Protein AF-A0A938IQQ4-F1 (afdb_monomer)

Structure (mmCIF, N/CA/C/O backbone):
data_AF-A0A938IQQ4-F1
#
_entry.id   AF-A0A938IQQ4-F1
#
loop_
_atom_site.group_PDB
_atom_site.id
_atom_site.type_symbol
_atom_site.label_atom_id
_atom_site.label_alt_id
_atom_site.label_comp_id
_atom_site.label_asym_id
_atom_site.label_entity_id
_atom_site.label_seq_id
_atom_site.pdbx_PDB_ins_code
_atom_site.Cartn_x
_atom_site.Cartn_y
_atom_site.Cartn_z
_atom_site.occupancy
_atom_site.B_iso_or_equiv
_atom_site.auth_seq_id
_atom_site.auth_comp_id
_atom_site.auth_asym_id
_atom_site.auth_atom_id
_atom_site.pdbx_PDB_model_num
ATOM 1 N N . MET A 1 1 ? -5.238 -12.047 -1.015 1.00 57.62 1 MET A N 1
ATOM 2 C CA . MET A 1 1 ? -4.774 -12.341 0.359 1.00 57.62 1 MET A CA 1
ATOM 3 C C . MET A 1 1 ? -5.179 -11.254 1.360 1.00 57.62 1 MET A C 1
ATOM 5 O O . MET A 1 1 ? -5.818 -11.602 2.337 1.00 57.62 1 MET A O 1
ATOM 9 N N . LEU A 1 2 ? -4.931 -9.957 1.117 1.00 56.28 2 LEU A N 1
ATOM 10 C CA . LEU A 1 2 ? -5.298 -8.885 2.069 1.00 56.28 2 LEU A CA 1
ATOM 11 C C . LEU A 1 2 ? -6.800 -8.544 2.148 1.00 56.28 2 LEU A C 1
ATOM 13 O O . LEU A 1 2 ? -7.326 -8.308 3.229 1.00 56.28 2 LEU A O 1
ATOM 17 N N . SER A 1 3 ? -7.511 -8.540 1.017 1.00 58.16 3 SER A N 1
ATOM 18 C CA . SER A 1 3 ? -8.972 -8.353 1.017 1.00 58.16 3 SER A CA 1
ATOM 19 C C . SER A 1 3 ? -9.684 -9.441 1.825 1.00 58.16 3 SER A C 1
ATOM 21 O O . SER A 1 3 ? -10.644 -9.154 2.528 1.00 58.16 3 SER A O 1
ATOM 23 N N . ALA A 1 4 ? -9.163 -10.672 1.776 1.00 60.34 4 ALA A N 1
ATOM 24 C CA . ALA A 1 4 ? -9.629 -11.779 2.600 1.00 60.34 4 ALA A CA 1
ATOM 25 C C . ALA A 1 4 ? -9.285 -11.571 4.083 1.00 60.34 4 ALA A C 1
ATOM 27 O O . ALA A 1 4 ? -10.151 -11.782 4.915 1.00 60.34 4 ALA A O 1
ATOM 28 N N . TYR A 1 5 ? -8.081 -11.091 4.419 1.00 64.31 5 TYR A N 1
ATOM 29 C CA . TYR A 1 5 ? -7.702 -10.767 5.802 1.00 64.31 5 TYR A CA 1
ATOM 30 C C . TYR A 1 5 ? -8.653 -9.742 6.441 1.00 64.31 5 TYR A C 1
ATOM 32 O O . TYR A 1 5 ? -9.205 -9.989 7.512 1.00 64.31 5 TYR A O 1
ATOM 40 N N . TYR A 1 6 ? -8.938 -8.637 5.747 1.00 62.84 6 TYR A N 1
ATOM 41 C CA . TYR A 1 6 ? -9.897 -7.648 6.241 1.00 62.84 6 TYR A CA 1
ATOM 42 C C . TYR A 1 6 ? -11.344 -8.164 6.251 1.00 62.84 6 TYR A C 1
ATOM 44 O O . TYR A 1 6 ? -12.087 -7.864 7.181 1.00 62.84 6 TYR A O 1
ATOM 52 N N . ALA A 1 7 ? -11.751 -8.993 5.285 1.00 61.72 7 ALA A N 1
ATOM 53 C CA . ALA A 1 7 ? -13.059 -9.654 5.328 1.00 61.72 7 ALA A CA 1
ATOM 54 C C . ALA A 1 7 ? -13.184 -10.629 6.520 1.00 61.72 7 ALA A C 1
ATOM 56 O O . ALA A 1 7 ? -14.249 -10.745 7.132 1.00 61.72 7 ALA A O 1
ATOM 57 N N . THR A 1 8 ? -12.092 -11.293 6.904 1.00 63.75 8 THR A N 1
ATOM 58 C CA . THR A 1 8 ? -12.030 -12.135 8.105 1.00 63.75 8 THR A CA 1
ATOM 59 C C . THR A 1 8 ? -12.182 -11.287 9.367 1.00 63.75 8 THR A C 1
ATOM 61 O O . THR A 1 8 ? -13.014 -11.608 10.210 1.00 63.75 8 THR A O 1
ATOM 64 N N . ILE A 1 9 ? -11.482 -10.154 9.475 1.00 63.69 9 ILE A N 1
ATOM 65 C CA . ILE A 1 9 ? -11.651 -9.232 10.614 1.00 63.69 9 ILE A CA 1
ATOM 66 C C . ILE A 1 9 ? -13.091 -8.703 10.681 1.00 63.69 9 ILE A C 1
ATOM 68 O O . ILE A 1 9 ? -13.699 -8.692 11.751 1.00 63.69 9 ILE A O 1
ATOM 72 N N . ALA A 1 10 ? -13.670 -8.333 9.537 1.00 60.53 10 ALA A N 1
ATOM 73 C CA . ALA A 1 10 ? -15.046 -7.857 9.444 1.00 60.53 10 ALA A CA 1
ATOM 74 C C . ALA A 1 10 ? -16.081 -8.903 9.898 1.00 60.53 10 ALA A C 1
ATOM 76 O O . ALA A 1 10 ? -17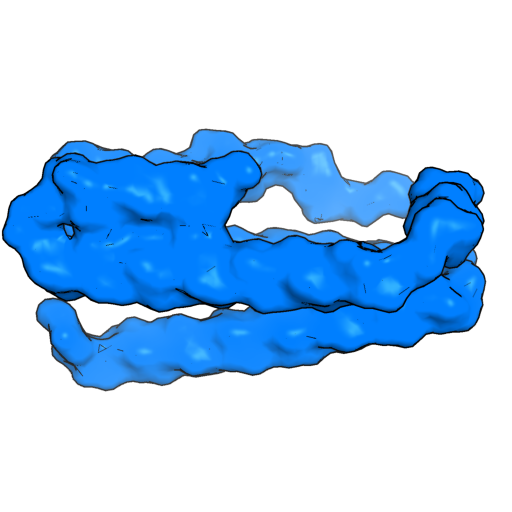.110 -8.538 10.465 1.00 60.53 10 ALA A O 1
ATOM 77 N N . SER A 1 11 ? -15.817 -10.192 9.668 1.00 58.53 11 SER A N 1
ATOM 78 C CA . SER A 1 11 ? -16.724 -11.287 10.042 1.00 58.53 11 SER A CA 1
ATOM 79 C C . SER A 1 11 ? -16.572 -11.763 11.490 1.00 58.53 11 SER A C 1
ATOM 81 O O . SER A 1 11 ? -17.523 -12.321 12.028 1.00 58.53 11 SER A O 1
ATOM 83 N N . HIS A 1 12 ? -15.424 -11.520 12.133 1.00 58.19 12 HIS A N 1
ATOM 84 C CA . HIS A 1 12 ? -15.134 -11.996 13.496 1.00 58.19 12 HIS A CA 1
ATOM 85 C C . HIS A 1 12 ? -15.257 -10.909 14.576 1.00 58.19 12 HIS A C 1
ATOM 87 O O . HIS A 1 12 ? -15.182 -11.214 15.764 1.00 58.19 12 HIS A O 1
ATOM 93 N N . THR A 1 13 ? -15.465 -9.643 14.199 1.00 59.28 13 THR A N 1
ATOM 94 C CA . THR A 1 13 ? -15.621 -8.541 15.158 1.00 59.28 13 THR A CA 1
ATOM 95 C C . THR A 1 13 ? -17.091 -8.185 15.397 1.00 59.28 13 THR A C 1
ATOM 97 O O . THR A 1 13 ? -17.850 -7.913 14.468 1.00 59.28 13 THR A O 1
ATOM 100 N N . ALA A 1 14 ? -17.501 -8.133 16.667 1.00 54.44 14 ALA A N 1
ATOM 101 C CA . ALA A 1 14 ? -18.827 -7.645 17.060 1.00 54.44 14 ALA A CA 1
ATOM 102 C C . ALA A 1 14 ? -18.921 -6.105 17.050 1.00 54.44 14 ALA A C 1
ATOM 104 O O . ALA A 1 14 ? -20.013 -5.546 17.153 1.00 54.44 14 ALA A O 1
ATOM 105 N N . ARG A 1 15 ? -17.782 -5.403 16.940 1.00 63.31 15 ARG A N 1
ATOM 106 C CA . ARG A 1 15 ? -17.714 -3.937 16.960 1.00 63.31 15 ARG A CA 1
ATOM 107 C C . ARG A 1 15 ? -17.903 -3.370 15.557 1.00 63.31 15 ARG A C 1
ATOM 109 O O . ARG A 1 15 ? -17.043 -3.512 14.689 1.00 63.31 15 ARG A O 1
ATOM 116 N N . GLU A 1 16 ? -19.017 -2.674 15.362 1.00 59.84 16 GLU A N 1
ATOM 117 C CA . GLU A 1 16 ? -19.456 -2.154 14.065 1.00 59.84 16 GLU A CA 1
ATOM 118 C C . GLU A 1 16 ? -18.423 -1.242 13.377 1.00 59.84 16 GLU A C 1
ATOM 120 O O . GLU A 1 16 ? -18.216 -1.372 12.171 1.00 59.84 16 GLU A O 1
ATOM 125 N N . GLY A 1 17 ? -17.692 -0.416 14.136 1.00 59.19 17 GLY A N 1
ATOM 126 C CA . GLY A 1 17 ? -16.628 0.446 13.601 1.00 59.19 17 GLY A CA 1
ATOM 127 C C . GLY A 1 17 ? -15.444 -0.324 13.000 1.00 59.19 17 GLY A C 1
ATOM 128 O O . GLY A 1 17 ? -14.965 0.016 11.920 1.00 59.19 17 GLY A O 1
ATOM 129 N N . VAL A 1 18 ? -15.023 -1.424 13.635 1.00 64.12 18 VAL A N 1
ATOM 130 C CA . VAL A 1 18 ? -13.935 -2.284 13.128 1.00 64.12 18 VAL A CA 1
ATOM 131 C C . VAL A 1 18 ? -14.378 -3.022 11.866 1.00 64.12 18 VAL A C 1
ATOM 133 O O . VAL A 1 18 ? -13.607 -3.153 10.912 1.00 64.12 18 VAL A O 1
ATOM 136 N N . ARG A 1 19 ? -15.640 -3.465 11.829 1.00 64.81 19 ARG A N 1
ATOM 137 C CA . ARG A 1 19 ? -16.231 -4.128 10.662 1.00 64.81 19 ARG A CA 1
ATOM 138 C C . ARG A 1 19 ? -16.307 -3.192 9.459 1.00 64.81 19 ARG A C 1
ATOM 140 O O . ARG A 1 19 ? -15.872 -3.567 8.374 1.00 64.81 19 ARG A O 1
ATOM 147 N N . LEU A 1 20 ? -16.826 -1.982 9.657 1.00 61.62 20 LEU A N 1
ATOM 148 C CA . LEU A 1 20 ? -16.994 -0.988 8.596 1.00 61.62 20 LEU A CA 1
ATOM 149 C C . LEU A 1 20 ? -15.646 -0.580 7.987 1.00 61.62 20 LEU A C 1
ATOM 151 O O . LEU A 1 20 ? -15.504 -0.500 6.766 1.00 61.62 20 LEU A O 1
ATOM 155 N N . LEU A 1 21 ? -14.641 -0.384 8.840 1.00 64.94 21 LEU A N 1
ATOM 156 C CA . LEU A 1 21 ? -13.303 -0.008 8.410 1.00 64.94 21 LEU A CA 1
ATOM 157 C C . LEU A 1 21 ? -12.578 -1.151 7.687 1.00 64.94 21 LEU A C 1
ATOM 159 O O . LEU A 1 21 ? -11.929 -0.931 6.664 1.00 64.94 21 LEU A O 1
ATOM 163 N N . SER A 1 22 ? -12.737 -2.382 8.165 1.00 65.12 22 SER A N 1
ATOM 164 C CA . SER A 1 22 ? -12.179 -3.554 7.488 1.00 65.12 22 SER A CA 1
ATOM 165 C C . SER A 1 22 ? -12.841 -3.775 6.121 1.00 65.12 22 SER A C 1
ATOM 167 O O . SER A 1 22 ? -12.160 -4.051 5.138 1.00 65.12 22 SER A O 1
ATOM 169 N N . ASP A 1 23 ? -14.150 -3.557 5.998 1.00 66.62 23 ASP A N 1
ATOM 170 C CA . ASP A 1 23 ? -14.854 -3.621 4.710 1.00 66.62 23 ASP A CA 1
ATOM 171 C C . ASP A 1 23 ? -14.398 -2.503 3.743 1.00 66.62 23 ASP A C 1
ATOM 173 O O . ASP A 1 23 ? -14.195 -2.728 2.545 1.00 66.62 23 ASP A O 1
ATOM 177 N N . TYR A 1 24 ? -14.147 -1.294 4.259 1.00 66.75 24 TYR A N 1
ATOM 178 C CA . TYR A 1 24 ? -13.528 -0.208 3.491 1.00 66.75 24 TYR A CA 1
ATOM 179 C C . TYR A 1 24 ? -12.137 -0.603 2.957 1.00 66.75 24 TYR A C 1
ATOM 181 O O . TYR A 1 24 ? -11.870 -0.447 1.760 1.00 66.75 24 TYR A O 1
ATOM 189 N N . MET A 1 25 ? -11.291 -1.198 3.801 1.00 67.69 25 MET A N 1
ATOM 190 C CA . MET A 1 25 ? -9.968 -1.706 3.421 1.00 67.69 25 MET A CA 1
ATOM 191 C C . MET A 1 25 ? -10.029 -2.862 2.420 1.00 67.69 25 MET A C 1
ATOM 193 O O . MET A 1 25 ? -9.254 -2.897 1.459 1.00 67.69 25 MET A O 1
ATOM 197 N N . ALA A 1 26 ? -10.984 -3.778 2.573 1.00 69.81 26 ALA A N 1
ATOM 198 C CA . ALA A 1 26 ? -11.195 -4.868 1.630 1.00 69.81 26 ALA A CA 1
ATOM 199 C C . ALA A 1 26 ? -11.538 -4.333 0.233 1.00 69.81 26 ALA A C 1
ATOM 201 O O . ALA A 1 26 ? -10.898 -4.723 -0.747 1.00 69.81 26 ALA A O 1
ATOM 202 N N . ARG A 1 27 ? -12.481 -3.385 0.141 1.00 67.38 27 ARG A N 1
ATOM 203 C CA . ARG A 1 27 ? -12.855 -2.722 -1.121 1.00 67.38 27 ARG A CA 1
ATOM 204 C C . ARG A 1 27 ? -11.701 -1.945 -1.743 1.00 67.38 27 ARG A C 1
ATOM 206 O O . ARG A 1 27 ? -11.550 -1.951 -2.961 1.00 67.38 27 ARG A O 1
ATOM 213 N N . HIS A 1 28 ? -10.880 -1.295 -0.927 1.00 67.06 28 HIS A N 1
ATOM 214 C CA . HIS A 1 28 ? -9.691 -0.600 -1.403 1.00 67.06 28 HIS A CA 1
ATOM 215 C C . HIS A 1 28 ? -8.693 -1.571 -2.065 1.00 67.06 28 HIS A C 1
ATOM 217 O O . HIS A 1 28 ? -8.251 -1.342 -3.190 1.00 67.06 28 HIS A O 1
ATOM 223 N N . ARG A 1 29 ? -8.450 -2.738 -1.458 1.00 68.75 29 ARG A N 1
ATOM 224 C CA . ARG A 1 29 ? -7.565 -3.768 -2.031 1.00 68.75 29 ARG A CA 1
ATOM 225 C C . ARG A 1 29 ? -8.116 -4.421 -3.299 1.00 68.75 29 ARG A C 1
ATOM 227 O O . ARG A 1 29 ? -7.331 -4.883 -4.124 1.00 68.75 29 ARG A O 1
ATOM 234 N N . VAL A 1 30 ? -9.438 -4.440 -3.485 1.00 71.56 30 VAL A N 1
ATOM 235 C CA . VAL A 1 30 ? -10.040 -4.819 -4.774 1.00 71.56 30 VAL A CA 1
ATOM 236 C C . VAL A 1 30 ? -9.652 -3.821 -5.861 1.00 71.56 30 VAL A C 1
ATOM 238 O O . VAL A 1 30 ? -9.206 -4.253 -6.912 1.00 71.56 30 VAL A O 1
ATOM 241 N N . ARG A 1 31 ? -9.701 -2.509 -5.593 1.00 68.62 31 ARG A N 1
ATOM 242 C CA . ARG A 1 31 ? -9.304 -1.491 -6.584 1.00 68.62 31 ARG A CA 1
ATOM 243 C C . ARG A 1 31 ? -7.842 -1.616 -7.013 1.00 68.62 31 ARG A C 1
ATOM 245 O O . ARG A 1 31 ? -7.546 -1.420 -8.186 1.00 68.62 31 ARG A O 1
ATOM 252 N N . LEU A 1 32 ? -6.947 -1.963 -6.085 1.00 69.75 32 LEU A N 1
ATOM 253 C CA . LEU A 1 32 ? -5.542 -2.233 -6.403 1.00 69.75 32 LEU A CA 1
ATOM 254 C C . LEU A 1 32 ? -5.400 -3.440 -7.341 1.00 69.75 32 LEU A C 1
ATOM 256 O O . LEU A 1 32 ? -4.674 -3.374 -8.327 1.00 69.75 32 LEU A O 1
ATOM 260 N N . ARG A 1 33 ? -6.121 -4.530 -7.057 1.00 70.75 33 ARG A N 1
ATOM 261 C CA . ARG A 1 33 ? -6.155 -5.704 -7.936 1.00 70.75 33 ARG A CA 1
ATOM 262 C C . ARG A 1 33 ? -6.728 -5.353 -9.305 1.00 70.75 33 ARG A C 1
ATOM 264 O O . ARG A 1 33 ? -6.106 -5.683 -10.298 1.00 70.75 33 ARG A O 1
ATOM 271 N N . ASP A 1 34 ? -7.828 -4.612 -9.358 1.00 74.31 34 ASP A N 1
ATOM 272 C CA . ASP A 1 34 ? -8.436 -4.189 -10.620 1.00 74.31 34 ASP A CA 1
ATOM 273 C C . ASP A 1 34 ? -7.490 -3.290 -11.438 1.00 74.31 34 ASP A C 1
ATOM 275 O O . ASP A 1 34 ? -7.534 -3.299 -12.663 1.00 74.31 34 ASP A O 1
ATOM 279 N N . ALA A 1 35 ? -6.632 -2.498 -10.784 1.00 69.81 35 ALA A N 1
ATOM 280 C CA . ALA A 1 35 ? -5.610 -1.700 -11.460 1.00 69.81 35 ALA A CA 1
ATOM 281 C C . ALA A 1 35 ? -4.502 -2.573 -12.072 1.00 69.81 35 ALA A C 1
ATOM 283 O O . ALA A 1 35 ? -4.025 -2.261 -13.159 1.00 69.81 35 ALA A O 1
ATOM 284 N N . LEU A 1 36 ? -4.131 -3.668 -11.404 1.00 70.94 36 LEU A N 1
ATOM 285 C CA . LEU A 1 36 ? -3.173 -4.649 -11.920 1.00 70.94 36 LEU A CA 1
ATOM 286 C C . LEU A 1 36 ? -3.791 -5.539 -13.010 1.00 70.94 36 LEU A C 1
ATOM 288 O O . LEU A 1 36 ? -3.133 -5.811 -14.004 1.00 70.94 36 LEU A O 1
ATOM 292 N N . ASP A 1 37 ? -5.062 -5.921 -12.877 1.00 74.69 37 ASP A N 1
ATOM 293 C CA . ASP A 1 37 ? -5.800 -6.737 -13.855 1.00 74.69 37 ASP A CA 1
ATOM 294 C C . ASP A 1 37 ? -6.076 -5.982 -15.170 1.00 74.69 37 ASP A C 1
ATOM 296 O O . ASP A 1 37 ? -6.433 -6.585 -16.180 1.00 74.69 37 ASP A O 1
ATOM 300 N N . ARG A 1 38 ? -5.920 -4.651 -15.172 1.00 74.00 38 ARG A N 1
ATOM 301 C CA . ARG A 1 38 ? -5.974 -3.813 -16.383 1.00 74.00 38 ARG A CA 1
ATOM 302 C C . ARG A 1 38 ? -4.676 -3.826 -17.185 1.00 74.00 38 ARG A C 1
ATOM 304 O O . ARG A 1 38 ? -4.665 -3.266 -18.279 1.00 74.00 38 ARG A O 1
ATOM 311 N N . LEU A 1 39 ? -3.602 -4.408 -16.654 1.00 72.44 39 LEU A N 1
ATOM 312 C CA . LEU A 1 39 ? -2.374 -4.608 -17.413 1.00 72.44 39 LEU A CA 1
ATOM 313 C C . LEU A 1 39 ? -2.604 -5.709 -18.442 1.00 72.44 39 LEU A C 1
ATOM 315 O O . LEU A 1 39 ? -3.148 -6.768 -18.124 1.00 72.44 39 LEU A O 1
ATOM 319 N N . ASP A 1 40 ? -2.163 -5.469 -19.674 1.00 75.56 40 ASP A N 1
ATOM 320 C CA . ASP A 1 40 ? -2.114 -6.530 -20.670 1.00 75.56 40 ASP A CA 1
ATOM 321 C C . ASP A 1 40 ? -1.191 -7.655 -20.154 1.00 75.56 40 ASP A C 1
ATOM 323 O O . ASP A 1 40 ? -0.135 -7.361 -19.582 1.00 75.56 40 ASP A O 1
ATOM 327 N N . PRO A 1 41 ? -1.537 -8.944 -20.328 1.00 74.12 41 PRO A N 1
ATOM 328 C CA . PRO A 1 41 ? -0.688 -10.052 -19.892 1.00 74.12 41 PRO A CA 1
ATOM 329 C C . PRO A 1 41 ? 0.751 -9.979 -20.422 1.00 74.12 41 PRO A C 1
ATOM 331 O O . PRO A 1 41 ? 1.680 -10.405 -19.733 1.00 74.12 41 PRO A O 1
ATOM 334 N N . SER A 1 42 ? 0.951 -9.433 -21.6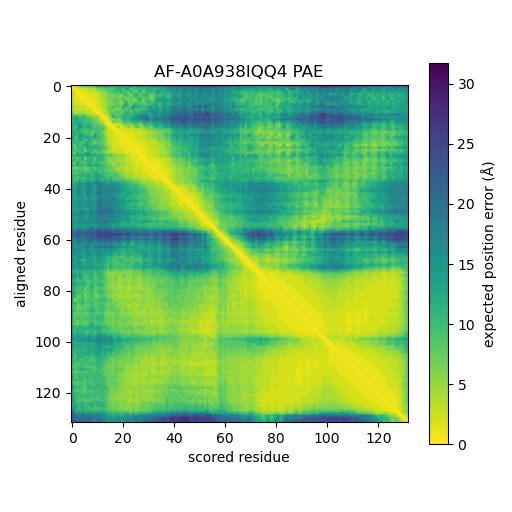25 1.00 70.19 42 SER A N 1
ATOM 335 C CA . SER A 1 42 ? 2.283 -9.243 -22.204 1.00 70.19 42 SER A CA 1
ATOM 336 C C . SER A 1 42 ? 3.078 -8.140 -21.501 1.00 70.19 42 SER A C 1
ATOM 338 O O . SER A 1 42 ? 4.277 -8.303 -21.267 1.00 70.19 42 SER A O 1
ATOM 340 N N . ASP A 1 43 ? 2.412 -7.068 -21.071 1.00 70.31 43 ASP A N 1
ATOM 341 C CA . ASP A 1 43 ? 3.023 -6.015 -20.263 1.00 70.31 43 ASP A CA 1
ATOM 342 C C . ASP A 1 43 ? 3.301 -6.503 -18.842 1.00 70.31 43 ASP A C 1
ATOM 344 O O . ASP A 1 43 ? 4.387 -6.269 -18.323 1.00 70.31 43 ASP A O 1
ATOM 348 N N . ALA A 1 44 ? 2.396 -7.272 -18.234 1.00 71.38 44 ALA A N 1
ATOM 349 C CA . ALA A 1 44 ? 2.624 -7.882 -16.924 1.00 71.38 44 ALA A CA 1
ATOM 350 C C . ALA A 1 44 ? 3.866 -8.795 -16.918 1.00 71.38 44 ALA A C 1
ATOM 352 O O . ALA A 1 44 ? 4.673 -8.735 -15.985 1.00 71.38 44 ALA A O 1
ATOM 353 N N . ALA A 1 45 ? 4.060 -9.593 -17.974 1.00 72.00 45 ALA A N 1
ATOM 354 C CA . ALA A 1 45 ? 5.250 -10.426 -18.137 1.00 72.00 45 ALA A CA 1
ATOM 355 C C . ALA A 1 45 ? 6.526 -9.574 -18.266 1.00 72.00 45 ALA A C 1
ATOM 357 O O . ALA A 1 45 ? 7.474 -9.769 -17.503 1.00 72.00 45 ALA A O 1
ATOM 358 N N . ARG A 1 46 ? 6.526 -8.561 -19.142 1.00 71.00 46 ARG A N 1
ATOM 359 C CA . ARG A 1 46 ? 7.663 -7.635 -19.318 1.00 71.00 46 ARG A CA 1
ATOM 360 C C . ARG A 1 46 ? 8.018 -6.878 -18.035 1.00 71.00 46 ARG A C 1
ATOM 362 O O . ARG A 1 46 ? 9.193 -6.709 -17.710 1.00 71.00 46 ARG A O 1
ATOM 369 N N . LEU A 1 47 ? 7.009 -6.440 -17.288 1.00 74.19 47 LEU A N 1
ATOM 370 C CA . LEU A 1 47 ? 7.178 -5.775 -15.997 1.00 74.19 47 LEU A CA 1
ATOM 371 C C . LEU A 1 47 ? 7.819 -6.707 -14.967 1.00 74.19 47 LEU A C 1
ATOM 373 O O . LEU A 1 47 ? 8.712 -6.286 -14.236 1.00 74.19 47 LEU A O 1
ATOM 377 N N . SER A 1 48 ? 7.411 -7.978 -14.940 1.00 72.25 48 SER A N 1
ATOM 378 C CA . SER A 1 48 ? 7.983 -8.979 -14.031 1.00 72.25 48 SER A CA 1
ATOM 379 C C . SER A 1 48 ? 9.443 -9.326 -14.342 1.00 72.25 48 SER A C 1
ATOM 381 O O . SER A 1 48 ? 10.196 -9.683 -13.438 1.00 72.25 48 SER A O 1
ATOM 383 N N . GLU A 1 49 ? 9.859 -9.164 -15.599 1.00 77.50 49 GLU A N 1
ATOM 384 C CA . GLU A 1 49 ? 11.232 -9.389 -16.059 1.00 77.50 49 GLU A CA 1
ATOM 385 C C . GLU A 1 49 ? 12.107 -8.130 -15.972 1.00 77.50 49 GLU A C 1
ATOM 387 O O . GLU A 1 49 ? 13.300 -8.190 -16.273 1.00 77.50 49 GLU A O 1
ATOM 392 N N . THR A 1 50 ? 11.547 -6.986 -15.557 1.00 71.50 50 THR A N 1
ATOM 393 C CA . THR A 1 50 ? 12.290 -5.722 -15.491 1.00 71.50 50 THR A CA 1
ATOM 394 C C . THR A 1 50 ? 13.374 -5.815 -14.410 1.00 71.50 50 THR A C 1
ATOM 396 O O . THR A 1 50 ? 13.055 -5.930 -13.222 1.00 71.50 50 THR A O 1
ATOM 399 N N . PRO A 1 51 ? 14.667 -5.759 -14.783 1.00 72.50 51 PRO A N 1
ATOM 400 C CA . PRO A 1 51 ? 15.748 -5.918 -13.828 1.00 72.50 51 PRO A CA 1
ATOM 401 C C . PRO A 1 51 ? 15.824 -4.689 -12.924 1.00 72.50 51 PRO A C 1
ATOM 403 O O . PRO A 1 51 ? 15.998 -3.562 -13.382 1.00 72.50 51 PRO A O 1
ATOM 406 N N . LEU A 1 52 ? 15.736 -4.915 -11.616 1.00 77.81 52 LEU A N 1
ATOM 407 C CA . LEU A 1 52 ? 16.009 -3.886 -10.622 1.00 77.81 52 LEU A CA 1
ATOM 408 C C . LEU A 1 52 ? 17.518 -3.820 -10.371 1.00 77.81 52 LEU A C 1
ATOM 410 O O . LEU A 1 52 ? 18.174 -4.836 -10.139 1.00 77.81 52 LEU A O 1
ATOM 414 N N . ARG A 1 53 ? 18.075 -2.606 -10.389 1.00 78.38 53 ARG A N 1
ATOM 415 C CA . ARG A 1 53 ? 19.493 -2.339 -10.106 1.00 78.38 53 ARG A CA 1
ATOM 416 C C . ARG A 1 53 ? 19.886 -2.757 -8.690 1.00 78.38 53 ARG A C 1
ATOM 418 O O . ARG A 1 53 ? 21.040 -3.106 -8.447 1.00 78.38 53 ARG A O 1
ATOM 425 N N . TYR A 1 54 ? 18.950 -2.688 -7.753 1.00 78.38 54 TYR A N 1
ATOM 4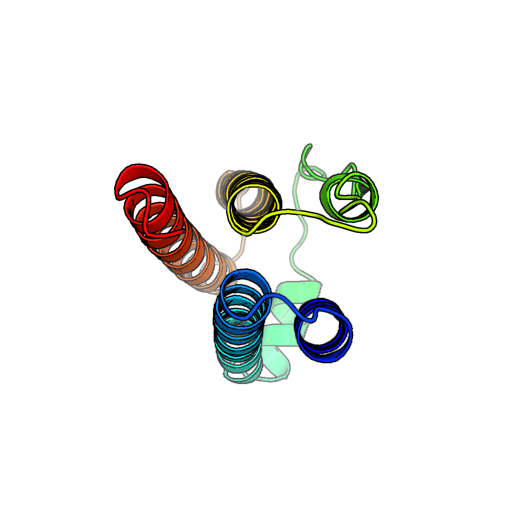26 C CA . TYR A 1 54 ? 19.123 -3.173 -6.394 1.00 78.38 54 TYR A CA 1
ATOM 427 C C . TYR A 1 54 ? 17.792 -3.649 -5.822 1.00 78.38 54 TYR A C 1
ATOM 429 O O . TYR A 1 54 ? 16.720 -3.145 -6.162 1.00 78.38 54 TYR A O 1
ATOM 437 N N . GLN A 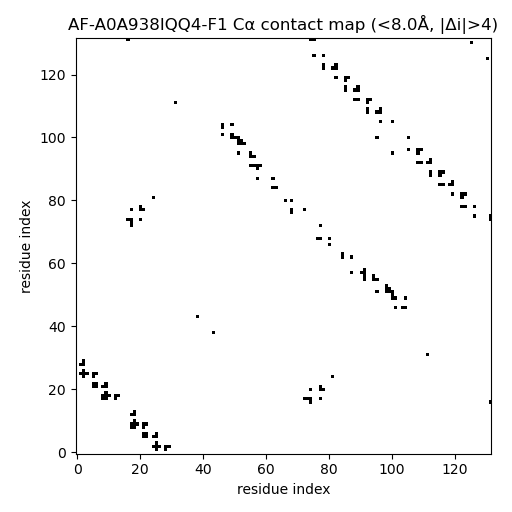1 55 ? 17.869 -4.601 -4.893 1.00 74.50 55 GLN A N 1
ATOM 438 C CA . GLN A 1 55 ? 16.700 -5.020 -4.136 1.00 74.50 55 GLN A CA 1
ATOM 439 C C . GLN A 1 55 ? 16.223 -3.848 -3.259 1.00 74.50 55 GLN A C 1
ATOM 441 O O . GLN A 1 55 ? 17.017 -3.316 -2.473 1.00 74.50 55 GLN A O 1
ATOM 446 N N . PRO A 1 56 ? 14.956 -3.415 -3.380 1.00 73.75 56 PRO A N 1
ATOM 447 C CA . PRO A 1 56 ? 14.399 -2.386 -2.512 1.00 73.75 56 PRO A CA 1
ATOM 448 C C . PRO A 1 56 ? 14.570 -2.764 -1.033 1.00 73.75 56 PRO A C 1
ATOM 450 O O . PRO A 1 56 ? 14.238 -3.874 -0.624 1.00 73.75 56 PRO A O 1
ATOM 453 N N . LYS A 1 57 ? 15.073 -1.837 -0.211 1.00 65.88 57 LYS A N 1
ATOM 454 C CA . LYS A 1 57 ? 15.287 -2.032 1.236 1.00 65.88 57 LYS A CA 1
ATOM 455 C C . LYS A 1 57 ? 14.001 -2.302 2.024 1.00 65.88 57 LYS A C 1
ATOM 457 O O . LYS A 1 57 ? 14.081 -2.814 3.131 1.00 65.88 57 LYS A O 1
ATOM 462 N N . ALA A 1 58 ? 12.831 -1.973 1.476 1.00 55.09 58 ALA A N 1
ATOM 463 C CA . ALA A 1 58 ? 11.545 -2.338 2.074 1.00 55.09 58 ALA A CA 1
ATOM 464 C C . ALA A 1 58 ? 11.258 -3.859 2.028 1.00 55.09 58 ALA A C 1
ATOM 466 O O . ALA A 1 58 ? 10.253 -4.302 2.574 1.00 55.09 58 ALA A O 1
ATOM 467 N N . ALA A 1 59 ? 12.133 -4.659 1.406 1.00 47.34 59 ALA A N 1
ATOM 468 C CA . ALA A 1 59 ? 11.997 -6.108 1.267 1.00 47.34 59 ALA A CA 1
ATOM 469 C C . ALA A 1 59 ? 12.310 -6.926 2.533 1.00 47.34 59 ALA A C 1
ATOM 471 O O . ALA A 1 59 ? 12.412 -8.148 2.444 1.00 47.34 59 ALA A O 1
ATOM 472 N N . ASP A 1 60 ? 12.366 -6.317 3.720 1.00 49.72 60 ASP A N 1
ATOM 473 C CA . ASP A 1 60 ? 11.906 -7.066 4.887 1.00 49.72 60 ASP A CA 1
ATOM 474 C C . ASP A 1 60 ? 10.383 -7.185 4.736 1.00 49.72 60 ASP A C 1
ATOM 476 O O . ASP A 1 60 ? 9.618 -6.418 5.325 1.00 49.72 60 ASP A O 1
ATOM 480 N N . CYS A 1 61 ? 9.932 -8.177 3.955 1.00 48.66 61 CYS A N 1
ATOM 481 C CA . CYS A 1 61 ? 8.530 -8.584 3.748 1.00 48.66 61 CYS A CA 1
ATOM 482 C C . CYS A 1 61 ? 7.752 -8.836 5.060 1.00 48.66 61 CYS A C 1
ATOM 484 O O . CYS A 1 61 ? 6.568 -9.150 5.057 1.00 48.66 61 CYS A O 1
ATOM 486 N N . THR A 1 62 ? 8.402 -8.632 6.198 1.00 50.03 62 THR A N 1
ATOM 487 C CA . THR A 1 62 ? 7.849 -8.580 7.541 1.00 50.03 62 THR A CA 1
ATOM 488 C C . THR A 1 62 ? 6.947 -7.372 7.819 1.00 50.03 62 THR A C 1
ATOM 490 O O . THR A 1 62 ? 6.248 -7.415 8.824 1.00 50.03 62 THR A O 1
ATOM 493 N N . CYS A 1 63 ? 6.883 -6.324 6.974 1.00 52.12 63 CYS A N 1
ATOM 494 C CA . CYS A 1 63 ? 5.829 -5.291 7.108 1.00 52.12 63 CYS A CA 1
ATOM 495 C C . CYS A 1 63 ? 4.429 -5.931 7.187 1.00 52.12 63 CYS A C 1
ATOM 497 O O . CYS A 1 63 ? 3.562 -5.454 7.910 1.00 52.12 63 CYS A O 1
ATOM 499 N N . PHE A 1 64 ? 4.237 -7.038 6.466 1.00 52.31 64 PHE A N 1
ATOM 500 C CA . PHE A 1 64 ? 2.997 -7.805 6.419 1.00 52.31 64 PHE A CA 1
ATOM 501 C C . PHE A 1 64 ? 2.806 -8.698 7.656 1.00 52.31 64 PHE A C 1
ATOM 503 O O . PHE A 1 64 ? 1.683 -8.900 8.103 1.00 52.31 64 PHE A O 1
ATOM 510 N N . GLU A 1 65 ? 3.897 -9.229 8.210 1.00 55.25 65 GLU A N 1
ATOM 511 C CA . GLU A 1 65 ? 3.887 -10.221 9.298 1.00 55.25 65 GLU A CA 1
ATOM 512 C C . GLU A 1 65 ? 3.918 -9.579 10.694 1.00 55.25 65 GLU A C 1
ATOM 514 O O . GLU A 1 65 ? 3.482 -10.180 11.676 1.00 55.25 65 GLU A O 1
ATOM 519 N N . LYS A 1 66 ? 4.416 -8.341 10.790 1.00 55.00 66 LYS A N 1
ATOM 520 C CA . LYS A 1 66 ? 4.534 -7.574 12.040 1.00 55.00 66 LYS A CA 1
ATOM 521 C C . LYS A 1 66 ? 3.235 -6.884 12.453 1.00 55.00 66 LYS A C 1
ATOM 523 O O . LYS A 1 66 ? 3.129 -6.433 13.591 1.00 55.00 66 LYS A O 1
ATOM 528 N N . VAL A 1 67 ? 2.250 -6.804 11.560 1.00 60.78 67 VAL A N 1
ATOM 529 C CA . VAL A 1 67 ? 0.940 -6.223 11.865 1.00 60.78 67 VAL A CA 1
ATOM 530 C C . VAL A 1 67 ? 0.057 -7.308 12.478 1.00 60.78 67 VAL A C 1
ATOM 532 O O . VAL A 1 67 ? -0.628 -8.056 11.784 1.00 60.78 67 VAL A O 1
ATOM 535 N N . HIS A 1 68 ? 0.104 -7.415 13.805 1.00 63.38 68 HIS A N 1
ATOM 536 C CA . HIS A 1 68 ? -0.792 -8.263 14.587 1.00 63.38 68 HIS A CA 1
ATOM 537 C C . HIS A 1 68 ? -1.866 -7.399 15.243 1.00 63.38 68 HIS A C 1
ATOM 539 O O . HIS A 1 68 ? 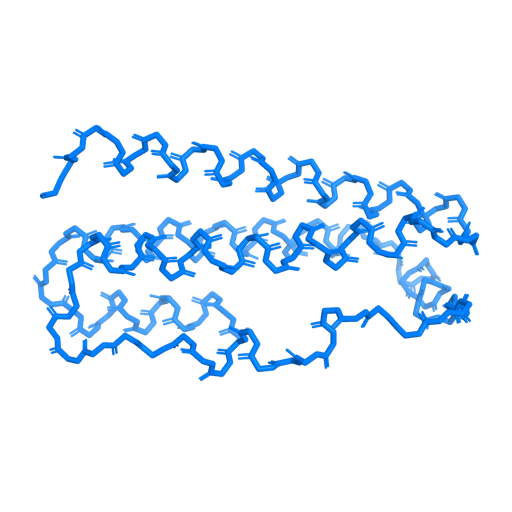-1.558 -6.538 16.066 1.00 63.38 68 HIS A O 1
ATOM 545 N N . LEU A 1 69 ? -3.130 -7.645 14.898 1.00 66.19 69 LEU A N 1
ATOM 546 C CA . LEU A 1 69 ? -4.262 -7.046 15.597 1.00 66.19 69 LEU A CA 1
ATOM 547 C C . LEU A 1 69 ? -4.678 -7.977 16.747 1.00 66.19 69 LEU A C 1
ATOM 549 O O . LEU A 1 69 ? -5.022 -9.131 16.480 1.00 66.19 69 LEU A O 1
ATOM 553 N N . PRO A 1 70 ? -4.629 -7.525 18.012 1.00 64.88 70 PRO A N 1
ATOM 554 C CA . PRO A 1 70 ? -5.016 -8.352 19.150 1.00 64.88 70 PRO A CA 1
ATOM 555 C C . PRO A 1 70 ? -6.526 -8.628 19.170 1.00 64.88 70 PRO A C 1
ATOM 557 O O . PRO A 1 70 ? -7.327 -7.864 18.623 1.00 64.88 70 PRO A O 1
ATOM 560 N N . GLU A 1 71 ? -6.933 -9.695 19.863 1.00 61.84 71 GLU A N 1
ATOM 561 C CA . GLU A 1 71 ? -8.346 -9.918 20.181 1.00 61.84 71 GLU A CA 1
ATOM 562 C C . GLU A 1 71 ? -8.877 -8.723 20.990 1.00 61.84 71 GLU A C 1
ATOM 564 O O . GLU A 1 71 ? -8.382 -8.411 22.071 1.00 61.84 71 GLU A O 1
ATOM 569 N N . GLY A 1 72 ? -9.862 -8.011 20.434 1.00 67.81 72 GLY A N 1
ATOM 570 C CA . GLY A 1 72 ? -10.395 -6.776 21.019 1.00 67.81 72 GLY A CA 1
ATOM 571 C C . GLY A 1 72 ? -9.838 -5.471 20.438 1.00 67.81 72 GLY A C 1
ATOM 572 O O . GLY A 1 72 ? -10.181 -4.411 20.969 1.00 67.81 72 GLY A O 1
ATOM 573 N N . ALA A 1 73 ? -9.054 -5.532 1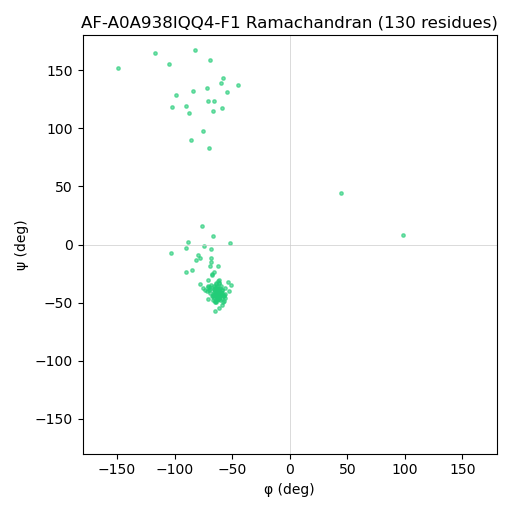9.353 1.00 72.31 73 ALA A N 1
ATOM 574 C CA . ALA A 1 73 ? -8.578 -4.363 18.613 1.00 72.31 73 ALA A CA 1
ATOM 575 C C . ALA A 1 73 ? -9.691 -3.327 18.372 1.00 72.31 73 ALA A C 1
ATOM 577 O O . ALA A 1 73 ? -10.842 -3.651 18.047 1.00 72.31 73 ALA A O 1
ATOM 578 N N . THR A 1 74 ? -9.345 -2.062 18.565 1.00 78.44 74 THR A N 1
ATOM 579 C CA . THR A 1 74 ? -10.212 -0.914 18.308 1.00 78.44 74 THR A CA 1
ATOM 580 C C . THR A 1 74 ? -10.177 -0.532 16.830 1.00 78.44 74 THR A C 1
ATO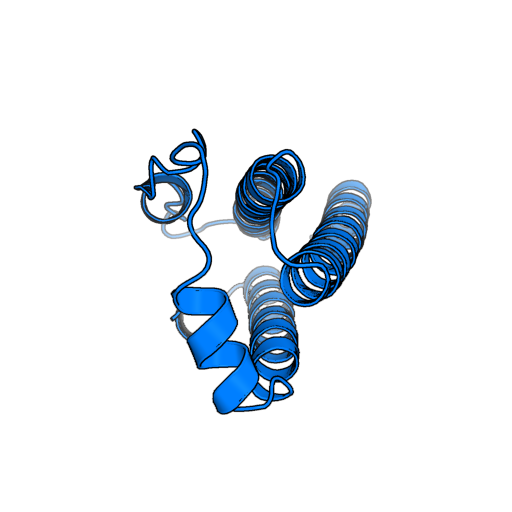M 582 O O . THR A 1 74 ? -9.325 -0.984 16.065 1.00 78.44 74 THR A O 1
ATOM 585 N N . ALA A 1 75 ? -11.104 0.327 16.401 1.00 75.50 75 ALA A N 1
ATOM 586 C CA . ALA A 1 75 ? -11.057 0.877 15.048 1.00 75.50 75 ALA A CA 1
ATOM 587 C C . ALA A 1 75 ? -9.776 1.699 14.812 1.00 75.50 75 ALA A C 1
ATOM 589 O O . ALA A 1 75 ? -9.224 1.656 13.717 1.00 75.50 75 ALA A O 1
ATOM 590 N N . SER A 1 76 ? -9.264 2.372 15.850 1.00 79.50 76 SER A N 1
ATOM 591 C CA . SER A 1 76 ? -7.987 3.094 15.801 1.00 79.50 76 SER A CA 1
ATOM 592 C C . SER A 1 76 ? -6.803 2.154 15.550 1.00 79.50 76 SER A C 1
ATOM 594 O O . SER A 1 76 ? -5.987 2.423 14.673 1.00 79.50 76 SER A O 1
ATOM 596 N N . ASP A 1 77 ? -6.764 0.995 16.217 1.00 78.38 77 ASP A N 1
ATOM 597 C CA . ASP A 1 77 ? -5.706 -0.007 16.002 1.00 78.38 77 ASP A CA 1
ATOM 598 C C . ASP A 1 77 ? -5.714 -0.538 14.560 1.00 78.38 77 ASP A C 1
ATOM 600 O O . ASP A 1 77 ? -4.670 -0.743 13.940 1.00 78.38 77 ASP A O 1
ATOM 604 N N . VAL A 1 78 ? -6.908 -0.721 13.989 1.00 76.31 78 VAL A N 1
ATOM 605 C CA . VAL A 1 78 ? -7.076 -1.167 12.598 1.00 76.31 78 VAL A CA 1
ATOM 606 C C . VAL A 1 78 ? -6.675 -0.067 11.606 1.00 76.31 78 VAL A C 1
ATOM 608 O O . VAL A 1 78 ? -6.080 -0.375 10.570 1.00 76.31 78 VAL A O 1
ATOM 611 N N . LEU A 1 79 ? -6.944 1.207 11.918 1.00 78.75 79 LEU A N 1
ATOM 612 C CA . LEU A 1 79 ? -6.449 2.348 11.138 1.00 78.75 79 LEU A CA 1
ATOM 613 C C . LEU A 1 79 ? -4.925 2.411 11.152 1.00 78.75 79 LEU A C 1
ATOM 615 O O . LEU A 1 79 ? -4.319 2.609 10.103 1.00 78.75 79 LEU A O 1
ATOM 619 N N . ASP A 1 80 ? -4.303 2.218 12.312 1.00 80.25 80 ASP A N 1
ATOM 620 C CA . ASP A 1 80 ? -2.848 2.258 12.441 1.00 80.25 80 ASP A CA 1
ATOM 621 C C . ASP A 1 80 ? -2.162 1.128 11.685 1.00 80.25 80 ASP A C 1
ATOM 623 O O . ASP A 1 80 ? -1.174 1.360 10.981 1.00 80.25 80 ASP A O 1
ATOM 627 N N . ALA A 1 81 ? -2.735 -0.072 11.746 1.00 76.88 81 ALA A N 1
ATOM 628 C CA . ALA A 1 81 ? -2.324 -1.200 10.922 1.00 76.88 81 ALA A CA 1
ATOM 629 C C . ALA A 1 81 ? -2.386 -0.866 9.420 1.00 76.88 81 ALA A C 1
ATOM 631 O O . ALA A 1 81 ? -1.431 -1.130 8.6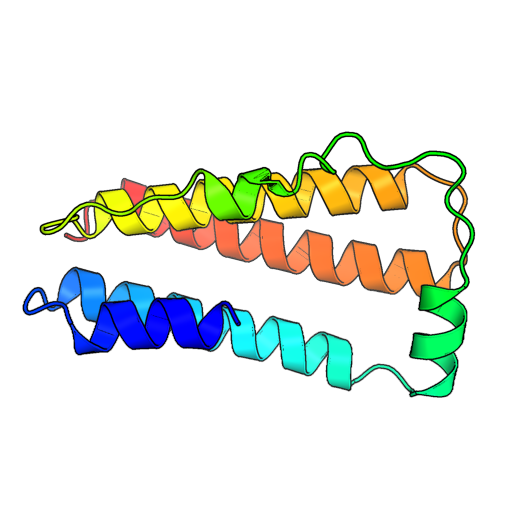88 1.00 76.88 81 ALA A O 1
ATOM 632 N N . ALA A 1 82 ? -3.481 -0.255 8.959 1.00 76.69 82 ALA A N 1
ATOM 633 C CA . ALA A 1 82 ? -3.657 0.123 7.557 1.00 76.69 82 ALA A CA 1
ATOM 634 C C . ALA A 1 82 ? -2.698 1.244 7.113 1.00 76.69 82 ALA A C 1
ATOM 636 O O . ALA A 1 82 ? -2.065 1.129 6.068 1.00 76.69 82 ALA A O 1
ATOM 637 N N . ILE A 1 83 ? -2.524 2.292 7.923 1.00 81.56 83 ILE A N 1
ATOM 638 C CA . ILE A 1 83 ? -1.606 3.403 7.621 1.00 81.56 83 ILE A CA 1
ATOM 639 C C . ILE A 1 83 ? -0.159 2.907 7.532 1.00 81.56 83 ILE A C 1
ATOM 641 O O . ILE A 1 83 ? 0.546 3.257 6.585 1.00 81.56 83 ILE A O 1
ATOM 645 N N . THR A 1 84 ? 0.261 2.071 8.488 1.00 79.31 84 THR A N 1
ATOM 646 C CA . THR A 1 84 ? 1.602 1.459 8.513 1.00 79.31 84 THR A CA 1
ATOM 647 C C . THR A 1 84 ? 1.848 0.635 7.253 1.00 79.31 84 THR A C 1
ATOM 649 O O . THR A 1 84 ? 2.939 0.646 6.683 1.00 79.31 84 THR A O 1
ATOM 652 N N . PHE A 1 85 ? 0.820 -0.072 6.795 1.00 76.50 85 PHE A N 1
ATOM 653 C CA . PHE A 1 85 ? 0.897 -0.857 5.579 1.00 76.50 85 PHE A CA 1
ATOM 654 C C . PHE A 1 85 ? 1.097 0.025 4.340 1.00 76.50 85 PHE A C 1
ATOM 656 O O . PHE A 1 85 ? 2.002 -0.231 3.540 1.00 76.50 85 PHE A O 1
ATOM 663 N N . ASP A 1 86 ? 0.295 1.081 4.198 1.00 79.75 86 ASP A N 1
ATOM 664 C CA . ASP A 1 86 ? 0.405 2.004 3.068 1.00 79.75 86 ASP A CA 1
ATOM 665 C C . ASP A 1 86 ? 1.768 2.722 3.077 1.00 79.75 86 ASP A C 1
ATOM 667 O O . ASP A 1 86 ? 2.373 2.903 2.022 1.00 79.75 86 ASP A O 1
ATOM 671 N N . ASP A 1 87 ? 2.321 3.044 4.256 1.00 83.69 87 ASP A N 1
ATOM 672 C CA . ASP A 1 87 ? 3.689 3.571 4.397 1.00 83.69 87 ASP A CA 1
ATOM 673 C C . ASP A 1 87 ? 4.741 2.609 3.810 1.00 83.69 87 ASP A C 1
ATOM 675 O O . ASP A 1 87 ? 5.635 3.044 3.072 1.00 83.69 87 ASP A O 1
ATOM 679 N N . CYS A 1 88 ? 4.626 1.301 4.076 1.00 78.69 88 CYS A N 1
ATOM 680 C CA . CYS A 1 88 ? 5.531 0.299 3.503 1.00 78.69 88 CYS A CA 1
ATOM 681 C C . CYS A 1 88 ? 5.408 0.221 1.971 1.00 78.69 88 CYS A C 1
ATOM 683 O O . CYS A 1 88 ? 6.432 0.169 1.282 1.00 78.69 88 CYS A O 1
ATOM 685 N N . LEU A 1 89 ? 4.189 0.254 1.418 1.00 79.62 89 LEU A N 1
ATOM 686 C CA . LEU A 1 89 ? 3.984 0.238 -0.036 1.00 79.62 89 LEU A CA 1
ATOM 687 C C . LEU A 1 89 ? 4.508 1.507 -0.713 1.00 79.62 89 LEU A C 1
ATOM 689 O O . LEU A 1 89 ? 5.212 1.425 -1.719 1.00 79.62 89 LEU A O 1
ATOM 693 N N . ILE A 1 90 ? 4.234 2.677 -0.136 1.00 86.88 90 ILE A N 1
ATOM 694 C CA . ILE A 1 90 ? 4.747 3.964 -0.618 1.00 86.88 90 ILE A CA 1
ATOM 695 C C . ILE A 1 90 ? 6.277 3.944 -0.662 1.00 86.88 90 ILE A C 1
ATOM 697 O O . ILE A 1 90 ? 6.876 4.398 -1.643 1.00 86.88 90 ILE A O 1
ATOM 701 N N . LEU A 1 91 ? 6.923 3.420 0.384 1.00 85.62 91 LEU A N 1
ATOM 702 C CA . LEU A 1 91 ? 8.376 3.301 0.436 1.00 85.62 91 LEU A CA 1
ATOM 703 C C . LEU A 1 91 ? 8.904 2.352 -0.646 1.00 85.62 91 LEU A C 1
ATOM 705 O O . LEU A 1 91 ? 9.865 2.699 -1.336 1.00 85.62 91 LEU A O 1
ATOM 709 N N . LEU A 1 92 ? 8.273 1.189 -0.814 1.00 83.38 92 LEU A N 1
ATOM 710 C CA . LEU A 1 92 ? 8.636 0.210 -1.836 1.00 83.38 92 LEU A CA 1
ATOM 711 C C . LEU A 1 92 ? 8.538 0.812 -3.243 1.00 83.38 92 LEU A C 1
ATOM 713 O O . LEU A 1 92 ? 9.511 0.773 -3.993 1.00 83.38 92 LEU A O 1
ATOM 717 N N . TYR A 1 93 ? 7.403 1.422 -3.587 1.00 86.88 93 TYR A N 1
ATOM 718 C CA . TYR A 1 93 ? 7.190 1.999 -4.916 1.00 86.88 93 TYR A CA 1
ATOM 719 C C . TYR A 1 93 ? 8.157 3.149 -5.200 1.00 86.88 93 TYR A C 1
ATOM 721 O O . TYR A 1 93 ? 8.710 3.226 -6.293 1.00 86.88 93 TYR A O 1
ATOM 729 N N . ARG A 1 94 ? 8.461 3.995 -4.206 1.00 89.00 94 ARG A N 1
ATOM 730 C CA . ARG A 1 94 ? 9.502 5.030 -4.341 1.00 89.00 94 ARG A CA 1
ATOM 731 C C . ARG A 1 94 ? 10.886 4.439 -4.602 1.00 89.00 94 ARG A C 1
ATOM 733 O O . ARG A 1 94 ? 11.639 5.004 -5.384 1.00 89.00 94 ARG A O 1
ATOM 740 N N . GLN A 1 95 ? 11.232 3.325 -3.960 1.00 86.75 95 GLN A N 1
ATOM 741 C CA . GLN A 1 95 ? 12.516 2.652 -4.178 1.00 86.75 95 GLN A CA 1
ATOM 742 C C . GLN A 1 95 ? 12.603 1.974 -5.546 1.00 86.75 95 GLN A C 1
ATOM 744 O O . GLN A 1 95 ? 13.695 1.879 -6.095 1.00 86.75 95 GLN A O 1
ATOM 749 N N . VAL A 1 96 ? 11.482 1.510 -6.100 1.00 86.12 96 VAL A N 1
ATOM 750 C CA . VAL A 1 96 ? 11.426 1.001 -7.477 1.00 86.12 96 VAL A CA 1
ATOM 751 C C . VAL A 1 96 ? 11.559 2.152 -8.478 1.00 86.12 96 VAL A C 1
ATOM 753 O O . VAL A 1 96 ? 12.408 2.087 -9.357 1.00 86.12 96 VAL A O 1
ATOM 756 N N . LEU A 1 97 ? 10.820 3.249 -8.290 1.00 89.38 97 LEU A N 1
ATOM 757 C CA . LEU A 1 97 ? 10.881 4.443 -9.150 1.00 89.38 97 LEU A CA 1
ATOM 758 C C . LEU A 1 97 ? 12.223 5.189 -9.089 1.00 89.38 97 LEU A C 1
ATOM 760 O O . LEU A 1 97 ? 12.580 5.905 -10.016 1.00 89.38 97 LEU A O 1
ATOM 764 N N . ALA A 1 98 ? 12.983 5.037 -8.003 1.00 89.00 98 ALA A N 1
ATOM 765 C CA . ALA A 1 98 ? 14.339 5.575 -7.889 1.00 89.00 98 ALA A CA 1
ATOM 766 C C . ALA A 1 98 ? 15.378 4.781 -8.708 1.00 89.00 98 ALA A C 1
ATOM 768 O O . ALA A 1 98 ? 16.570 5.100 -8.669 1.00 89.00 98 ALA A O 1
ATOM 769 N N . GLN A 1 99 ? 14.954 3.716 -9.388 1.00 87.00 99 GLN A N 1
ATOM 770 C CA . GLN A 1 99 ? 15.786 2.894 -10.257 1.00 87.00 99 GLN A CA 1
ATOM 771 C C . GLN A 1 99 ? 15.469 3.192 -11.719 1.00 87.00 99 GLN A C 1
ATOM 773 O O . GLN A 1 99 ? 14.381 3.642 -12.062 1.00 87.00 99 GLN A O 1
ATOM 778 N N . GLU A 1 100 ? 16.440 2.930 -12.587 1.00 84.81 100 GLU A N 1
ATOM 779 C CA . GLU A 1 100 ? 16.244 3.027 -14.028 1.00 84.81 100 GLU A CA 1
ATOM 780 C C . GLU A 1 100 ? 15.439 1.804 -14.484 1.00 84.81 100 GLU A C 1
ATOM 782 O O . GLU A 1 100 ? 15.973 0.703 -14.605 1.00 84.81 100 GLU A O 1
ATOM 787 N N . ILE A 1 101 ? 14.129 1.995 -14.633 1.00 84.44 101 ILE A N 1
ATOM 788 C CA . ILE A 1 101 ? 13.154 0.976 -15.037 1.00 84.44 101 ILE A CA 1
ATOM 789 C C . ILE A 1 101 ? 12.503 1.366 -16.366 1.00 84.44 101 ILE A C 1
ATOM 791 O O . ILE A 1 101 ? 12.594 2.514 -16.803 1.00 84.44 101 ILE A O 1
ATOM 795 N N . ALA A 1 102 ? 11.835 0.411 -17.013 1.00 83.12 102 ALA A N 1
ATOM 796 C CA . ALA A 1 102 ? 11.104 0.677 -18.248 1.00 83.12 102 ALA A CA 1
ATOM 797 C C . ALA A 1 102 ? 10.025 1.768 -18.038 1.00 83.12 102 ALA A C 1
ATOM 799 O O . ALA A 1 102 ? 9.398 1.790 -16.973 1.00 83.12 102 ALA A O 1
ATOM 800 N N . PRO A 1 103 ? 9.771 2.655 -19.020 1.00 82.81 103 PRO A N 1
ATOM 801 C CA . PRO A 1 103 ? 8.762 3.712 -18.904 1.00 82.81 103 PRO A CA 1
ATOM 802 C C . PRO A 1 103 ? 7.378 3.200 -18.491 1.00 82.81 103 PRO A C 1
ATOM 804 O O . PRO A 1 103 ? 6.733 3.789 -17.628 1.00 82.81 103 PRO A O 1
ATOM 807 N N . GLU A 1 104 ? 6.960 2.056 -19.026 1.00 79.69 104 GLU A N 1
ATOM 808 C CA . GLU A 1 104 ? 5.679 1.419 -18.712 1.00 79.69 104 GLU A CA 1
ATOM 809 C C . GLU A 1 104 ? 5.621 0.952 -17.248 1.00 79.69 104 GLU A C 1
ATOM 811 O O . GLU A 1 104 ? 4.590 1.063 -16.582 1.00 79.69 104 GLU A O 1
ATOM 816 N N . ALA A 1 105 ? 6.757 0.491 -16.710 1.00 80.25 105 ALA A N 1
ATOM 817 C CA . ALA A 1 105 ? 6.893 0.176 -15.291 1.00 80.25 105 ALA A CA 1
ATOM 818 C C . ALA A 1 105 ? 6.803 1.441 -14.443 1.00 80.25 105 ALA A C 1
ATOM 820 O O . ALA A 1 105 ? 6.103 1.456 -13.430 1.00 80.25 105 ALA A O 1
ATOM 821 N N . SER A 1 106 ? 7.473 2.511 -14.871 1.00 86.12 106 SER A N 1
ATOM 822 C CA . SER A 1 106 ? 7.430 3.799 -14.184 1.00 86.12 106 SER A CA 1
ATOM 823 C C . SER A 1 106 ? 6.002 4.327 -14.081 1.00 86.12 106 SER A C 1
ATOM 825 O O . SER A 1 106 ? 5.548 4.646 -12.983 1.00 86.12 106 SER A O 1
ATOM 827 N N . GLU A 1 107 ? 5.250 4.344 -15.182 1.00 85.44 107 GLU A N 1
ATOM 828 C CA . GLU A 1 107 ? 3.863 4.821 -15.193 1.00 85.44 107 GLU A CA 1
ATOM 829 C C . GLU A 1 107 ? 2.959 4.014 -14.252 1.00 85.44 107 GLU A C 1
ATOM 831 O O . GLU A 1 107 ? 2.164 4.592 -13.496 1.00 85.44 107 GLU A O 1
ATOM 836 N N . LEU A 1 108 ? 3.112 2.686 -14.242 1.00 84.06 108 LEU A N 1
ATOM 837 C CA . LEU A 1 108 ? 2.391 1.815 -13.321 1.00 84.06 108 LEU A CA 1
ATOM 838 C C . LEU A 1 108 ? 2.738 2.138 -11.864 1.00 84.06 108 LEU A C 1
ATOM 840 O O . LEU A 1 108 ? 1.839 2.417 -11.068 1.00 84.06 108 LEU A O 1
ATOM 844 N N . PHE A 1 109 ? 4.022 2.126 -11.501 1.00 85.81 109 PHE A N 1
ATOM 845 C CA . PHE A 1 109 ? 4.450 2.354 -10.118 1.00 85.81 109 PHE A CA 1
ATOM 846 C C . PHE A 1 109 ? 4.115 3.765 -9.630 1.00 85.81 109 PHE A C 1
ATOM 848 O O . PHE A 1 109 ? 3.762 3.937 -8.463 1.00 85.81 109 PHE A O 1
ATOM 855 N N . GLU A 1 110 ? 4.140 4.771 -10.501 1.00 89.44 110 GLU A N 1
ATOM 856 C CA . GLU A 1 110 ? 3.653 6.109 -10.178 1.00 89.44 110 GLU A CA 1
ATOM 857 C C . GLU A 1 110 ? 2.143 6.137 -9.924 1.00 89.44 110 GLU A C 1
ATOM 859 O O . GLU A 1 110 ? 1.678 6.810 -9.000 1.00 89.44 110 GLU A O 1
ATOM 864 N N . SER A 1 111 ? 1.361 5.422 -10.736 1.00 86.38 111 SER A N 1
ATOM 865 C CA . SER A 1 111 ? -0.086 5.303 -10.551 1.00 86.38 111 SER A CA 1
ATOM 866 C C . SER A 1 111 ? -0.420 4.650 -9.209 1.00 86.38 111 SER A C 1
ATOM 868 O O . SER A 1 111 ? -1.217 5.193 -8.437 1.00 86.38 111 SER A O 1
ATOM 870 N N . LEU A 1 112 ? 0.262 3.547 -8.887 1.00 84.56 112 LEU A N 1
ATOM 871 C CA . LEU A 1 112 ? 0.122 2.851 -7.610 1.00 84.56 112 LEU A CA 1
ATOM 872 C C . LEU A 1 112 ? 0.535 3.754 -6.441 1.00 84.56 112 LEU A C 1
ATOM 874 O O . LEU A 1 112 ? -0.226 3.908 -5.489 1.00 84.56 112 LEU A O 1
ATOM 878 N N . LEU A 1 113 ? 1.680 4.437 -6.545 1.00 88.31 113 LEU A N 1
ATOM 879 C CA . LEU A 1 113 ? 2.160 5.379 -5.532 1.00 88.31 113 LEU A CA 1
ATOM 880 C C . LEU A 1 113 ? 1.153 6.503 -5.258 1.00 88.31 113 LEU A C 1
ATOM 882 O O . LEU A 1 113 ? 0.910 6.837 -4.097 1.00 88.31 113 LEU A O 1
ATOM 886 N N . ARG A 1 114 ? 0.552 7.082 -6.304 1.00 89.44 114 ARG A N 1
ATOM 887 C CA . ARG A 1 114 ? -0.483 8.117 -6.156 1.00 89.44 114 ARG A CA 1
ATOM 888 C C . ARG A 1 114 ? -1.743 7.582 -5.482 1.00 89.44 114 ARG A C 1
ATOM 890 O O . ARG A 1 114 ? -2.367 8.331 -4.729 1.00 89.44 114 ARG A O 1
ATOM 897 N N . SER A 1 115 ? -2.127 6.331 -5.752 1.00 83.81 115 SER A N 1
ATOM 898 C CA . SER A 1 115 ? -3.267 5.708 -5.072 1.00 83.81 115 SER A CA 1
ATOM 899 C C . SER A 1 115 ? -2.973 5.542 -3.586 1.00 83.81 115 SER A C 1
ATOM 901 O O . SER A 1 115 ? -3.671 6.146 -2.780 1.00 83.81 115 SER A O 1
ATOM 903 N N . GLU A 1 116 ? -1.890 4.849 -3.222 1.00 84.56 116 GLU A N 1
ATOM 904 C CA . GLU A 1 116 ? -1.567 4.582 -1.811 1.00 84.56 116 GLU A CA 1
ATOM 905 C C . GLU A 1 116 ? -1.405 5.884 -1.003 1.00 84.56 116 GLU A C 1
ATOM 907 O O . GLU A 1 116 ? -1.894 5.993 0.117 1.00 84.56 116 GLU A O 1
ATOM 912 N N . GLN A 1 117 ? -0.798 6.932 -1.579 1.00 88.19 117 GLN A N 1
ATOM 913 C CA . GLN A 1 117 ? -0.708 8.244 -0.919 1.00 88.19 117 GLN A CA 1
ATOM 914 C C . GLN A 1 117 ? -2.080 8.875 -0.666 1.00 88.19 117 GLN A C 1
ATOM 916 O O . GLN A 1 117 ? -2.295 9.492 0.379 1.00 88.19 117 GLN A O 1
ATOM 921 N N . ARG A 1 118 ? -3.012 8.750 -1.618 1.00 86.12 118 ARG A N 1
ATOM 922 C CA . ARG A 1 118 ? -4.377 9.259 -1.461 1.00 86.12 118 ARG A CA 1
ATOM 923 C C . ARG A 1 118 ? -5.118 8.492 -0.375 1.00 86.12 118 ARG A C 1
ATOM 925 O O . ARG A 1 118 ? -5.722 9.120 0.490 1.00 86.12 118 ARG A O 1
ATOM 932 N N . ASP A 1 119 ? -5.055 7.169 -0.412 1.00 80.25 119 ASP A N 1
ATOM 933 C CA . ASP A 1 119 ? -5.741 6.311 0.551 1.00 80.25 119 ASP A CA 1
ATOM 934 C C . ASP A 1 119 ? -5.199 6.525 1.970 1.00 80.25 119 ASP A C 1
ATOM 936 O O . ASP A 1 119 ? -5.981 6.738 2.899 1.00 80.25 119 ASP A O 1
ATOM 940 N N . GLN A 1 120 ? -3.879 6.641 2.122 1.00 86.19 120 GLN A N 1
ATOM 941 C CA . GLN A 1 120 ? -3.262 6.975 3.399 1.00 86.19 120 GLN A CA 1
ATOM 942 C C . GLN A 1 120 ? -3.724 8.340 3.935 1.00 86.19 120 GLN A C 1
ATOM 944 O O . GLN A 1 120 ? -3.965 8.486 5.137 1.00 86.19 120 GLN A O 1
ATOM 949 N N . MET A 1 121 ? -3.842 9.360 3.077 1.00 86.94 121 MET A N 1
ATOM 950 C CA . MET A 1 121 ? -4.356 10.667 3.500 1.00 86.94 121 MET A CA 1
ATOM 951 C C . MET A 1 121 ? -5.796 10.569 4.005 1.00 86.94 121 MET A C 1
ATOM 953 O O . MET A 1 121 ? -6.109 11.159 5.037 1.00 86.94 121 MET A O 1
ATOM 957 N N . GLU A 1 122 ? -6.662 9.823 3.319 1.00 83.62 122 GLU A N 1
ATOM 958 C CA . GLU A 1 122 ? -8.045 9.613 3.764 1.00 83.62 122 GLU A CA 1
ATOM 959 C C . GLU A 1 122 ? -8.103 8.852 5.093 1.00 83.62 122 GLU A C 1
ATOM 961 O O . GLU A 1 122 ? -8.820 9.262 6.005 1.00 83.62 122 GLU A O 1
ATOM 966 N N . LEU A 1 123 ? -7.279 7.816 5.269 1.00 82.25 123 LEU A N 1
ATOM 967 C CA . LEU A 1 123 ? -7.177 7.087 6.535 1.00 82.25 123 LEU A CA 1
ATOM 968 C C . LEU A 1 123 ? -6.713 7.978 7.692 1.00 82.25 123 LEU A C 1
ATOM 970 O O . LEU A 1 123 ? -7.304 7.953 8.771 1.00 82.25 123 LEU A O 1
ATOM 974 N N . LYS A 1 124 ? -5.687 8.806 7.465 1.00 85.38 124 LYS A N 1
ATOM 975 C CA . LYS A 1 124 ? -5.182 9.762 8.463 1.00 85.38 124 LYS A CA 1
ATOM 976 C C . LYS A 1 124 ? -6.236 10.812 8.830 1.00 85.38 124 LYS A C 1
ATOM 978 O O . LYS A 1 124 ? -6.331 11.171 10.001 1.00 85.38 124 LYS A O 1
ATOM 983 N N . LYS A 1 125 ? -7.055 11.269 7.872 1.00 85.00 125 LYS A N 1
ATOM 984 C CA . LYS A 1 125 ? -8.196 12.166 8.143 1.00 85.00 125 LYS A CA 1
ATOM 985 C C . LYS A 1 125 ? -9.259 11.480 8.995 1.00 85.00 125 LYS A C 1
ATOM 987 O O . LYS A 1 125 ? -9.664 12.043 10.004 1.00 85.00 125 LYS A O 1
ATOM 992 N N . ILE A 1 126 ? -9.669 10.267 8.619 1.00 79.94 126 ILE A N 1
ATOM 993 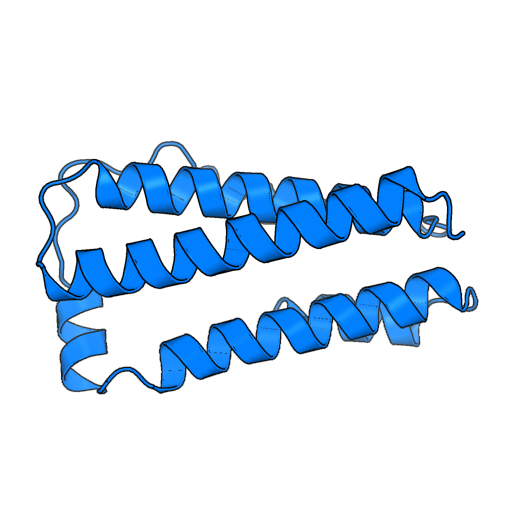C CA . ILE A 1 126 ? -10.648 9.471 9.375 1.00 79.94 126 ILE A CA 1
ATOM 994 C C . ILE A 1 126 ? -10.165 9.266 10.816 1.00 79.94 126 ILE A C 1
ATOM 996 O O . ILE A 1 126 ? -10.948 9.438 11.747 1.00 79.94 126 ILE A O 1
ATOM 1000 N N . LYS A 1 127 ? -8.870 8.971 10.998 1.00 80.31 127 LYS A N 1
ATOM 1001 C CA . LYS A 1 127 ? -8.252 8.846 12.321 1.00 80.31 127 LYS A CA 1
ATOM 1002 C C . LYS A 1 127 ? -8.308 10.151 13.117 1.00 80.31 127 LYS A C 1
ATOM 1004 O O . LYS A 1 127 ? -8.687 10.132 14.274 1.00 80.31 127 LYS A O 1
ATOM 1009 N N . ALA A 1 128 ? -7.947 11.277 12.503 1.00 82.50 128 ALA A N 1
ATOM 1010 C CA . ALA A 1 128 ? -7.905 12.581 13.171 1.00 82.50 128 ALA A CA 1
ATOM 1011 C C . ALA A 1 128 ? -9.290 13.140 13.542 1.00 82.50 128 ALA A C 1
ATOM 1013 O O . ALA A 1 128 ? -9.381 14.057 14.353 1.00 82.50 128 ALA A O 1
ATOM 1014 N N . MET A 1 129 ? -10.355 12.632 12.921 1.00 78.50 129 MET A N 1
ATOM 1015 C CA . MET A 1 129 ? -11.731 13.044 13.195 1.00 78.50 129 MET A CA 1
ATOM 1016 C C . MET A 1 129 ? -12.393 12.247 14.332 1.00 78.50 129 MET A C 1
ATOM 1018 O O . MET A 1 129 ? -13.566 12.495 14.596 1.00 78.50 129 MET A O 1
ATOM 1022 N N . ASP A 1 130 ? -11.678 11.313 14.979 1.00 63.78 130 ASP A N 1
ATOM 1023 C CA . ASP A 1 130 ? -12.165 10.477 16.092 1.00 63.78 130 ASP A CA 1
ATOM 1024 C C . ASP A 1 130 ? -13.574 9.899 15.843 1.00 63.78 130 ASP A C 1
ATOM 1026 O O . ASP A 1 130 ? -14.451 9.921 16.702 1.00 63.78 130 ASP A O 1
ATOM 1030 N N . TYR A 1 131 ? -13.823 9.378 14.635 1.00 58.50 131 TYR A N 1
ATOM 1031 C CA . TYR A 1 131 ? -15.131 8.822 14.246 1.00 58.50 131 TYR A CA 1
ATOM 1032 C C . TYR A 1 131 ? -15.532 7.530 15.002 1.00 58.50 131 TYR A C 1
ATOM 1034 O O . TYR A 1 131 ? -16.536 6.909 14.636 1.00 58.50 131 TYR A O 1
ATOM 1042 N N . PHE A 1 132 ? -14.770 7.104 16.018 1.00 53.25 132 PHE A N 1
ATOM 1043 C CA . PHE A 1 132 ? -14.896 5.810 16.698 1.00 53.25 132 PHE A CA 1
ATOM 1044 C C . PHE A 1 132 ? -14.770 5.911 18.217 1.00 53.25 132 PHE A C 1
ATOM 1046 O O . PHE A 1 132 ? -13.796 6.538 18.685 1.00 53.25 132 PHE A O 1
#

Foldseek 3Di:
DQLVVLCVQLVPDPDPLSNVVSNVVSVLVVVVVVLVVPDDPVRVVVLVVKDFPDDQPLPPPCLVVVLDADDVRDSLSVLVNLLSSLVSLLSRLVSRCVTPTDPSNNVSSVVVNVSSVVVSVVSVVVNVVVPD

Sequence (132 aa):
MLSAYYATIASHTAREGVRLLSDYMARHRVRLRDALDRLDPSDAARLSETPLRYQPKAADCTCFEKVHLPEGATASDVLDAAITFDDCLILLYRQVLAQEIAPEASELFESLLRSEQRDQMELKKIKAMDYF

pLDDT: mean 72.81, std 10.93, range [47.34, 89.44]

Mean predicted aligned error: 8.99 Å

Nearest PDB structures (foldseek):
  1vjx-assembly1_A  TM=5.872E-01  e=3.423E-01  Thermotoga maritima
  2qf9-assembly1_A  TM=5.847E-01  e=4.232E-01  Streptomyces coelicolor A3(2)
  2qf9-assembly1_B  TM=5.587E-01  e=7.189E-01  Streptomyces coelicolor A3(2)
  5ffc-assembly1_A  TM=5.268E-01  e=9.370E-01  Synechocystis sp. PCC 6803

Solvent-accessible surface area (backbone atoms only — not comparable to full-atom values): 7504 Å² total; per-residue (Å²): 112,66,37,55,52,23,47,49,50,31,72,74,45,92,48,65,62,40,20,55,50,21,48,52,53,19,54,52,47,47,53,55,48,54,61,57,70,68,47,53,71,70,54,50,52,53,54,73,66,55,70,68,91,62,84,50,83,63,67,60,69,48,70,70,70,69,62,74,80,57,96,83,59,48,47,67,55,54,49,52,49,50,44,55,45,35,52,50,49,45,51,35,36,52,48,54,65,75,39,89,64,57,69,71,50,45,54,49,41,50,52,51,39,54,48,42,55,50,55,39,51,53,51,53,48,52,58,76,64,61,85,114

Radius of gyration: 16.18 Å; Cα contacts (8 Å, |Δi|>4): 103; chains: 1; bounding box: 39×25×43 Å

Secondary structure (DSSP, 8-state):
-HHHHHHHHHHH---HHHHHHHHHHHHHHHHHHHHHHTS-HHHHHHHHT---SS--GGG-GGGTTS-PPPTT--HHHHHHHHHHHHHHHHHHHHHHHTS---HHHHHHHHHHHHHHHHHHHHHHHHHHTT--